Protein AF-A0A1J6HCV4-F1 (afdb_monomer_lite)

Foldseek 3Di:
DDPVVVVVVVVVVVVVVVVVVVVVLVVQLVQLVVLLVVLLVVCVVVVLNVQLVVLLVVPDDPPDDPSNSSSVCTNVNSVVSSVVSVVD

Structure (mmCIF, N/CA/C/O backbone):
data_AF-A0A1J6HCV4-F1
#
_entry.id   AF-A0A1J6HCV4-F1
#
loop_
_atom_site.group_PDB
_atom_site.id
_atom_site.type_symbol
_atom_site.label_atom_id
_atom_site.label_alt_id
_atom_site.label_comp_id
_atom_site.label_asym_id
_atom_site.label_entity_id
_atom_site.label_seq_id
_atom_site.pdbx_PDB_ins_code
_atom_site.Cartn_x
_atom_site.Cartn_y
_atom_site.Cartn_z
_atom_site.occupancy
_atom_site.B_iso_or_equiv
_atom_site.auth_seq_id
_atom_site.auth_comp_id
_atom_site.auth_asym_id
_atom_site.auth_atom_id
_atom_site.pdbx_PDB_model_num
ATOM 1 N N . MET A 1 1 ? 19.023 1.644 -43.052 1.0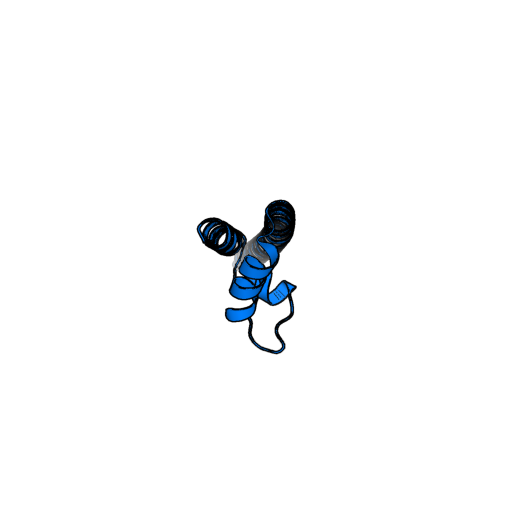0 59.12 1 MET A N 1
ATOM 2 C CA . MET A 1 1 ? 19.168 1.884 -41.600 1.00 59.12 1 MET A CA 1
ATOM 3 C C . MET A 1 1 ? 20.046 0.768 -41.052 1.00 59.12 1 MET A C 1
ATOM 5 O O . MET A 1 1 ? 19.678 -0.387 -41.218 1.00 59.12 1 MET A O 1
ATOM 9 N N . ASN A 1 2 ? 21.249 1.085 -40.563 1.00 79.00 2 ASN A N 1
ATOM 10 C CA . ASN A 1 2 ? 22.261 0.074 -40.211 1.00 79.00 2 ASN A CA 1
ATOM 11 C C . ASN A 1 2 ? 21.924 -0.618 -38.879 1.00 79.00 2 ASN A C 1
ATOM 13 O O . ASN A 1 2 ? 21.309 -0.006 -38.007 1.00 79.00 2 ASN A O 1
ATOM 17 N N . THR A 1 3 ? 22.361 -1.866 -38.692 1.00 81.31 3 THR A N 1
ATOM 18 C CA . THR A 1 3 ? 22.161 -2.678 -37.466 1.00 81.31 3 THR A CA 1
ATOM 19 C C . THR A 1 3 ? 22.533 -1.937 -36.177 1.00 81.31 3 THR A C 1
ATOM 21 O O . THR A 1 3 ? 21.850 -2.064 -35.163 1.00 81.31 3 THR A O 1
ATOM 24 N N . ILE A 1 4 ? 23.555 -1.083 -36.240 1.00 82.69 4 ILE A N 1
ATOM 25 C CA . ILE A 1 4 ? 24.001 -0.219 -35.139 1.00 82.69 4 ILE A CA 1
ATOM 26 C C . ILE A 1 4 ? 22.914 0.794 -34.728 1.00 82.69 4 ILE A C 1
ATOM 28 O O . ILE A 1 4 ? 22.679 0.998 -33.541 1.00 82.69 4 ILE A O 1
ATOM 32 N N . GLN A 1 5 ? 22.194 1.395 -35.682 1.00 82.00 5 GLN A N 1
ATOM 33 C CA . GLN A 1 5 ? 21.115 2.352 -35.386 1.00 82.00 5 GLN A CA 1
ATOM 34 C C . GLN A 1 5 ? 19.906 1.670 -34.727 1.00 82.00 5 GLN A C 1
ATOM 36 O O . GLN A 1 5 ? 19.286 2.252 -33.834 1.00 82.00 5 GLN A O 1
ATOM 41 N N . PHE A 1 6 ? 19.597 0.429 -35.120 1.00 84.06 6 PHE A N 1
ATOM 42 C CA . PHE A 1 6 ? 18.564 -0.383 -34.467 1.00 84.06 6 PHE A CA 1
ATOM 43 C C . PHE A 1 6 ? 18.942 -0.742 -33.027 1.00 84.06 6 PHE A C 1
ATOM 45 O O . PHE A 1 6 ? 18.117 -0.612 -32.125 1.00 84.06 6 PHE A O 1
ATOM 52 N N . ALA A 1 7 ? 20.194 -1.139 -32.789 1.00 82.38 7 ALA A N 1
ATOM 53 C CA . ALA A 1 7 ? 20.666 -1.449 -31.442 1.00 82.38 7 ALA A CA 1
ATOM 54 C C . ALA A 1 7 ? 20.582 -0.223 -30.514 1.00 82.38 7 ALA A C 1
ATOM 56 O O . ALA A 1 7 ? 20.072 -0.322 -29.400 1.00 82.38 7 ALA A O 1
ATOM 57 N N . ILE A 1 8 ? 21.006 0.951 -30.991 1.00 85.31 8 ILE A N 1
ATOM 58 C CA . ILE A 1 8 ? 20.972 2.196 -30.211 1.00 85.31 8 ILE A CA 1
ATOM 59 C C . ILE A 1 8 ? 19.530 2.594 -29.864 1.00 85.31 8 ILE A C 1
ATOM 61 O O . ILE A 1 8 ? 19.225 2.863 -28.702 1.00 85.31 8 ILE A O 1
ATOM 65 N N . THR A 1 9 ? 18.623 2.597 -30.843 1.00 86.31 9 THR A N 1
ATOM 66 C CA . THR A 1 9 ? 17.210 2.953 -30.611 1.00 86.31 9 THR A CA 1
ATOM 67 C C . THR A 1 9 ? 16.512 1.984 -29.656 1.00 86.31 9 THR A C 1
ATOM 69 O O . THR A 1 9 ? 15.770 2.430 -28.781 1.00 86.31 9 THR A O 1
ATOM 72 N N . ALA A 1 10 ? 16.801 0.683 -29.747 1.00 84.25 10 ALA A N 1
ATOM 73 C CA . ALA A 1 10 ? 16.278 -0.313 -28.815 1.00 84.25 10 ALA A CA 1
ATOM 74 C C . ALA A 1 10 ? 16.761 -0.079 -27.372 1.00 84.25 10 ALA A C 1
ATOM 76 O O . ALA A 1 10 ? 15.962 -0.152 -26.437 1.00 84.25 10 ALA A O 1
ATOM 77 N N . VAL A 1 11 ? 18.041 0.263 -27.178 1.00 87.75 11 VAL A N 1
ATOM 78 C CA . VAL A 1 11 ? 18.597 0.580 -25.850 1.00 87.75 11 VAL A CA 1
ATOM 79 C C . VAL A 1 11 ? 17.947 1.834 -25.262 1.00 87.75 11 VAL A C 1
ATOM 81 O O . VAL A 1 11 ? 17.539 1.819 -24.100 1.00 87.75 11 VAL A O 1
ATOM 84 N N . PHE A 1 12 ? 17.779 2.897 -26.054 1.00 88.06 12 PHE A N 1
ATOM 85 C CA . PHE A 1 12 ? 17.087 4.106 -25.593 1.00 88.06 12 PHE A CA 1
ATOM 86 C C . PHE A 1 12 ? 15.623 3.835 -25.232 1.00 88.06 12 PHE A C 1
ATOM 88 O O . PHE A 1 12 ? 15.154 4.312 -24.198 1.00 88.06 12 PHE A O 1
ATOM 95 N N . ALA A 1 13 ? 14.914 3.024 -26.023 1.00 87.12 13 ALA A N 1
ATOM 96 C CA . ALA A 1 13 ? 13.542 2.626 -25.721 1.00 87.12 13 ALA A CA 1
ATOM 97 C C . ALA A 1 13 ? 13.449 1.808 -24.421 1.00 87.12 13 ALA A C 1
ATOM 99 O O . ALA A 1 13 ? 12.586 2.073 -23.582 1.00 87.12 13 ALA A O 1
ATOM 100 N N . ALA A 1 14 ? 14.362 0.855 -24.209 1.00 87.38 14 ALA A N 1
ATOM 101 C CA . ALA A 1 14 ? 14.415 0.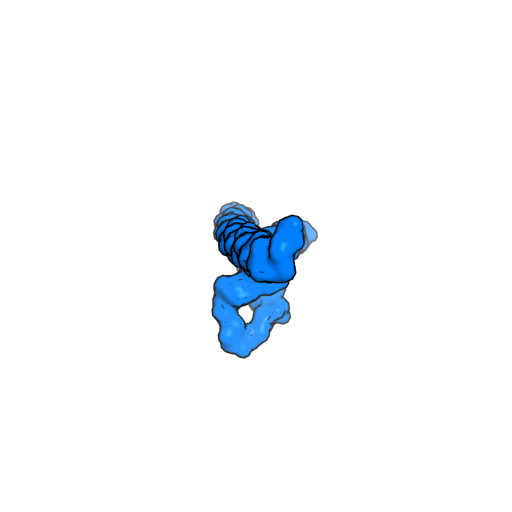060 -22.984 1.00 87.38 14 ALA A CA 1
ATOM 102 C C . ALA A 1 14 ? 14.749 0.918 -21.751 1.00 87.38 14 ALA A C 1
ATOM 104 O O . ALA A 1 14 ? 14.142 0.750 -20.688 1.00 87.38 14 ALA A O 1
ATOM 105 N N . CYS A 1 15 ? 15.669 1.873 -21.898 1.00 90.06 15 CYS A N 1
ATOM 106 C CA . CYS A 1 15 ? 16.018 2.823 -20.846 1.00 90.06 15 CYS A CA 1
ATOM 107 C C . CYS A 1 15 ? 14.818 3.715 -20.485 1.00 90.06 15 CYS A C 1
ATOM 109 O O . CYS A 1 15 ? 14.442 3.807 -19.316 1.00 90.06 15 CYS A O 1
ATOM 111 N N . GLY A 1 16 ? 14.137 4.275 -21.492 1.00 87.88 16 GLY A N 1
ATOM 112 C CA . GLY A 1 16 ? 12.917 5.061 -21.302 1.00 87.88 16 GLY A CA 1
ATOM 113 C C . GLY A 1 16 ? 11.814 4.273 -20.593 1.00 87.88 16 GLY A C 1
ATOM 114 O O . GLY A 1 16 ? 11.238 4.751 -19.617 1.00 87.88 16 GLY A O 1
ATOM 115 N N . LEU A 1 17 ? 11.571 3.025 -21.006 1.00 92.12 17 LEU A N 1
ATOM 116 C CA . LEU A 1 17 ? 10.589 2.155 -20.354 1.00 92.12 17 LEU A CA 1
ATOM 117 C C . LEU A 1 17 ? 10.946 1.870 -18.886 1.00 92.12 17 LEU A C 1
ATOM 119 O O . LEU A 1 17 ? 10.064 1.818 -18.027 1.00 92.12 17 LEU A O 1
ATOM 123 N N . SER A 1 18 ? 12.233 1.699 -18.590 1.00 88.62 18 SER A N 1
ATOM 124 C CA . SER A 1 18 ? 12.720 1.429 -17.233 1.00 88.62 18 SER A CA 1
ATOM 125 C C . SER A 1 18 ? 12.518 2.633 -16.312 1.00 88.62 18 SER A C 1
ATOM 127 O O . SER A 1 18 ? 12.041 2.469 -15.190 1.00 88.62 18 SER A O 1
ATOM 129 N N . LEU A 1 19 ? 12.780 3.846 -16.807 1.00 90.69 19 LEU A N 1
ATOM 130 C CA . LEU A 1 19 ? 12.510 5.087 -16.076 1.00 90.69 19 LEU A CA 1
ATOM 131 C C . LEU A 1 19 ? 11.016 5.279 -15.800 1.00 90.69 19 LEU A C 1
ATOM 133 O O . LEU A 1 19 ? 10.637 5.621 -14.681 1.00 90.69 19 LEU A O 1
ATOM 137 N N . VAL A 1 20 ? 10.154 4.997 -16.783 1.00 91.06 20 VAL A N 1
ATOM 138 C CA . VAL A 1 20 ? 8.696 5.060 -16.594 1.00 91.06 20 VAL A CA 1
ATOM 139 C C . VAL A 1 20 ? 8.243 4.059 -15.531 1.00 91.06 20 VAL A C 1
ATOM 141 O O . VAL A 1 20 ? 7.471 4.416 -14.642 1.00 91.06 20 VAL A O 1
ATOM 144 N N . ARG A 1 21 ? 8.750 2.820 -15.564 1.00 89.44 21 ARG A N 1
ATOM 145 C CA . ARG A 1 21 ? 8.447 1.819 -14.528 1.00 89.44 21 ARG A CA 1
ATOM 146 C C . ARG A 1 21 ? 8.887 2.282 -13.143 1.00 89.44 21 ARG A C 1
ATOM 148 O O . ARG A 1 21 ? 8.108 2.153 -12.202 1.00 89.44 21 ARG A O 1
ATOM 155 N N . LEU A 1 22 ? 10.084 2.853 -13.019 1.00 89.25 22 LEU A N 1
ATOM 156 C CA . LEU A 1 22 ? 10.579 3.395 -11.755 1.00 89.25 22 LEU A CA 1
ATOM 157 C C . LEU A 1 22 ? 9.656 4.506 -11.228 1.00 89.25 22 LEU A C 1
ATOM 159 O O . LEU A 1 22 ? 9.243 4.467 -10.071 1.00 89.25 22 LEU A O 1
ATOM 163 N N . ALA A 1 23 ? 9.270 5.450 -12.090 1.00 87.12 23 ALA A N 1
ATOM 164 C CA . ALA A 1 23 ? 8.361 6.535 -11.729 1.00 87.12 23 ALA A CA 1
ATOM 165 C C . ALA A 1 23 ? 6.997 6.011 -11.248 1.00 87.12 23 ALA A C 1
ATOM 167 O O . ALA A 1 23 ? 6.469 6.487 -10.242 1.00 87.12 23 ALA A O 1
ATOM 168 N N . VAL A 1 24 ? 6.449 4.988 -11.915 1.00 87.19 24 VAL A N 1
ATOM 169 C CA . VAL A 1 24 ? 5.195 4.336 -11.504 1.00 87.19 24 VAL A CA 1
ATOM 170 C C . VAL A 1 24 ? 5.335 3.678 -10.131 1.00 87.19 24 VAL A C 1
ATOM 172 O O . VAL A 1 24 ? 4.450 3.841 -9.292 1.00 87.19 24 VAL A O 1
ATOM 175 N N . VAL A 1 25 ? 6.439 2.976 -9.863 1.00 86.31 25 VAL A N 1
ATOM 176 C CA . VAL A 1 25 ? 6.683 2.340 -8.557 1.00 86.31 25 VAL A CA 1
ATOM 177 C C . VAL A 1 25 ? 6.752 3.385 -7.441 1.00 86.31 25 VAL A C 1
ATOM 179 O O . VAL A 1 25 ? 6.060 3.240 -6.433 1.00 86.31 25 VAL A O 1
ATOM 182 N N . ILE A 1 26 ? 7.501 4.473 -7.645 1.00 84.19 26 ILE A N 1
ATOM 183 C CA . ILE A 1 26 ? 7.618 5.575 -6.675 1.00 84.19 26 ILE A CA 1
ATOM 184 C C . ILE A 1 26 ? 6.251 6.227 -6.420 1.00 84.19 26 ILE A C 1
ATOM 186 O O . ILE A 1 26 ? 5.882 6.511 -5.274 1.00 84.19 26 ILE A O 1
ATOM 190 N N . PHE A 1 27 ? 5.467 6.443 -7.479 1.00 85.62 27 PHE A N 1
ATOM 191 C CA . PHE A 1 27 ? 4.126 7.010 -7.367 1.00 85.62 27 PHE A CA 1
ATOM 192 C C . PHE A 1 27 ? 3.185 6.099 -6.569 1.00 85.62 27 PHE A C 1
ATOM 194 O O . PHE A 1 27 ? 2.493 6.565 -5.660 1.00 85.62 27 PHE A O 1
ATOM 201 N N . LEU A 1 28 ? 3.185 4.793 -6.855 1.00 83.69 28 LEU A N 1
ATOM 202 C CA . LEU A 1 28 ? 2.374 3.812 -6.132 1.00 83.69 28 LEU A CA 1
ATOM 203 C C . LEU A 1 28 ? 2.778 3.704 -4.658 1.00 83.69 28 LEU A C 1
ATOM 205 O O . LEU A 1 28 ? 1.899 3.645 -3.796 1.00 83.69 28 LEU A O 1
ATOM 209 N N . GLN A 1 29 ? 4.078 3.744 -4.355 1.00 84.25 29 GLN A N 1
ATOM 210 C CA . GLN A 1 29 ? 4.584 3.757 -2.982 1.00 84.25 29 GLN A CA 1
ATOM 211 C C . GLN A 1 29 ? 4.091 4.998 -2.228 1.00 84.25 29 GLN A C 1
ATOM 213 O O . GLN A 1 29 ? 3.509 4.888 -1.147 1.00 84.25 29 GLN A O 1
ATOM 218 N N . SER A 1 30 ? 4.215 6.173 -2.847 1.00 85.44 30 SER A N 1
ATOM 219 C CA . SER A 1 30 ? 3.736 7.438 -2.280 1.00 85.44 30 SER A CA 1
ATOM 220 C C . SER A 1 30 ? 2.225 7.419 -2.030 1.00 85.44 30 SER A C 1
ATOM 222 O O . SER A 1 30 ? 1.746 7.888 -0.994 1.00 85.44 30 SER A O 1
ATOM 224 N N . LEU A 1 31 ? 1.455 6.849 -2.962 1.00 87.25 31 LEU A N 1
ATOM 225 C CA . LEU A 1 31 ? 0.006 6.717 -2.842 1.00 87.25 31 LEU A CA 1
ATOM 226 C C . LEU A 1 31 ? -0.386 5.770 -1.698 1.00 87.25 31 LEU A C 1
ATOM 228 O O . LEU A 1 31 ? -1.312 6.077 -0.941 1.00 87.25 31 LEU A O 1
ATOM 232 N N . ALA A 1 32 ? 0.302 4.635 -1.557 1.00 87.56 32 ALA A N 1
ATOM 233 C CA . ALA A 1 32 ? 0.049 3.662 -0.497 1.00 87.56 32 ALA A CA 1
ATOM 234 C C . ALA A 1 32 ? 0.326 4.259 0.890 1.00 87.56 32 ALA A C 1
ATOM 236 O O . ALA A 1 32 ? -0.534 4.169 1.767 1.00 87.56 32 ALA A O 1
ATOM 237 N N . ILE A 1 33 ? 1.455 4.957 1.054 1.00 88.69 33 ILE A N 1
ATOM 238 C CA . ILE A 1 33 ? 1.822 5.646 2.301 1.00 88.69 33 ILE A CA 1
ATOM 239 C C . ILE A 1 33 ? 0.791 6.721 2.654 1.00 88.69 33 ILE A C 1
ATOM 241 O O . ILE A 1 33 ? 0.265 6.732 3.767 1.00 88.69 33 ILE A O 1
ATOM 245 N N . ARG A 1 34 ? 0.427 7.593 1.704 1.00 89.94 34 ARG A N 1
ATOM 246 C CA . ARG A 1 34 ? -0.610 8.616 1.938 1.00 89.94 34 ARG A CA 1
ATOM 247 C C . ARG A 1 34 ? -1.949 7.995 2.333 1.00 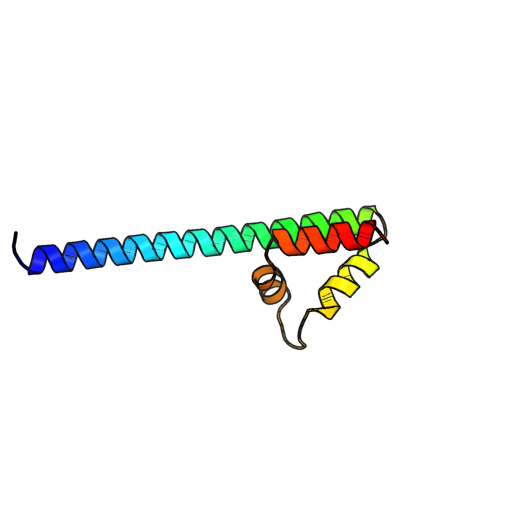89.94 34 ARG A C 1
ATOM 249 O O . ARG A 1 34 ? -2.626 8.507 3.221 1.00 89.94 34 ARG A O 1
ATOM 256 N N . THR A 1 35 ? -2.329 6.896 1.685 1.00 89.69 35 THR A N 1
ATOM 257 C CA . THR A 1 35 ? -3.581 6.189 1.987 1.00 89.69 35 THR A CA 1
ATOM 258 C C . THR A 1 35 ? -3.547 5.578 3.383 1.00 89.69 35 THR A C 1
ATOM 260 O O . THR A 1 35 ? -4.522 5.714 4.116 1.00 89.69 35 THR A O 1
ATOM 263 N N . PHE A 1 36 ? -2.423 4.972 3.778 1.00 90.31 36 PHE A N 1
ATOM 264 C CA . PHE A 1 36 ? -2.223 4.446 5.126 1.00 90.31 36 PHE A CA 1
ATOM 265 C C . PHE A 1 36 ? -2.418 5.520 6.191 1.00 90.31 36 PHE A C 1
ATOM 267 O O . PHE A 1 36 ? -3.263 5.352 7.065 1.00 90.31 36 PHE A O 1
ATOM 274 N N . TRP A 1 37 ? -1.707 6.643 6.083 1.00 90.50 37 TRP A N 1
ATOM 275 C CA . TRP A 1 37 ? -1.814 7.723 7.063 1.00 90.50 37 TRP A CA 1
ATOM 276 C C . TRP A 1 37 ? -3.216 8.322 7.124 1.00 90.50 37 TRP A C 1
ATOM 278 O O . TRP A 1 37 ? -3.723 8.586 8.212 1.00 90.50 37 TRP A O 1
ATOM 288 N N . ARG A 1 38 ? -3.880 8.477 5.974 1.00 91.19 38 ARG A N 1
ATOM 289 C CA . ARG A 1 38 ? -5.260 8.970 5.922 1.00 91.19 38 ARG A CA 1
ATOM 290 C C . ARG A 1 38 ? -6.235 8.005 6.603 1.00 91.19 38 ARG A C 1
ATOM 292 O O . ARG A 1 38 ? -7.057 8.448 7.397 1.00 91.19 38 ARG A O 1
ATOM 299 N N . CYS A 1 39 ? -6.138 6.704 6.325 1.00 89.38 39 CYS A N 1
ATOM 300 C CA . CYS A 1 39 ? -6.965 5.686 6.978 1.00 89.38 39 CYS A CA 1
ATOM 301 C C . CYS A 1 39 ? -6.667 5.577 8.474 1.00 89.38 39 CYS A C 1
ATOM 303 O O . CYS A 1 39 ? -7.595 5.439 9.259 1.00 89.38 39 CYS A O 1
ATOM 305 N N . LEU A 1 40 ? -5.399 5.679 8.875 1.00 90.94 40 LEU A N 1
ATOM 306 C CA . LEU A 1 40 ? -5.012 5.656 10.280 1.00 90.94 40 LEU A CA 1
ATOM 307 C C . LEU A 1 40 ? -5.566 6.868 11.030 1.00 90.94 40 LEU A C 1
ATOM 309 O O . LEU A 1 40 ? -6.123 6.695 12.107 1.00 90.94 40 LEU A O 1
ATOM 313 N N . SER A 1 41 ? -5.460 8.072 10.460 1.00 93.12 41 SER A N 1
ATOM 314 C CA . SER A 1 41 ? -6.066 9.274 11.044 1.00 93.12 41 SER A CA 1
ATOM 315 C C . SER A 1 41 ? -7.570 9.086 11.213 1.00 93.12 41 SER A C 1
ATOM 317 O O . SER A 1 41 ? -8.075 9.194 12.321 1.00 93.12 41 SER A O 1
ATOM 319 N N . ALA A 1 42 ? -8.264 8.672 10.149 1.00 90.69 42 ALA A N 1
ATOM 320 C CA . ALA A 1 42 ? -9.706 8.462 10.194 1.00 90.69 42 ALA A CA 1
ATOM 321 C C . ALA A 1 42 ? -10.122 7.331 11.157 1.00 90.69 42 ALA A C 1
ATOM 323 O O . ALA A 1 42 ? -11.206 7.373 11.730 1.00 90.69 42 ALA A O 1
ATOM 324 N N . ALA A 1 43 ? -9.276 6.314 11.353 1.00 89.50 43 ALA A N 1
ATOM 325 C CA . ALA A 1 43 ? -9.500 5.261 12.340 1.00 89.50 43 ALA A CA 1
ATOM 326 C C . ALA A 1 43 ? -9.313 5.771 13.775 1.00 89.50 43 ALA A C 1
ATOM 328 O O . ALA A 1 43 ? -10.071 5.370 14.654 1.00 89.50 43 ALA A O 1
ATOM 329 N N . LYS A 1 44 ? -8.343 6.666 14.011 1.00 92.31 44 LYS A N 1
ATOM 330 C CA . LYS A 1 44 ? -8.148 7.334 15.309 1.00 92.31 44 LYS A CA 1
ATOM 331 C C . LYS A 1 44 ? -9.321 8.248 15.638 1.00 92.31 44 LYS A C 1
ATOM 333 O O . LYS A 1 44 ? -9.828 8.174 16.751 1.00 92.31 44 LYS A O 1
ATOM 338 N N . ASP A 1 45 ? -9.793 9.020 14.664 1.00 93.31 45 ASP A N 1
ATOM 339 C CA . ASP A 1 45 ? -10.948 9.910 14.829 1.00 93.31 45 ASP A CA 1
ATOM 340 C C . ASP A 1 45 ? -12.233 9.124 15.151 1.00 93.31 45 ASP A C 1
ATOM 342 O O . ASP A 1 45 ? -13.069 9.581 15.924 1.00 93.31 45 ASP A O 1
ATOM 346 N N . ALA A 1 46 ? -12.368 7.909 14.610 1.00 88.69 46 ALA A N 1
ATOM 347 C CA . ALA A 1 46 ? 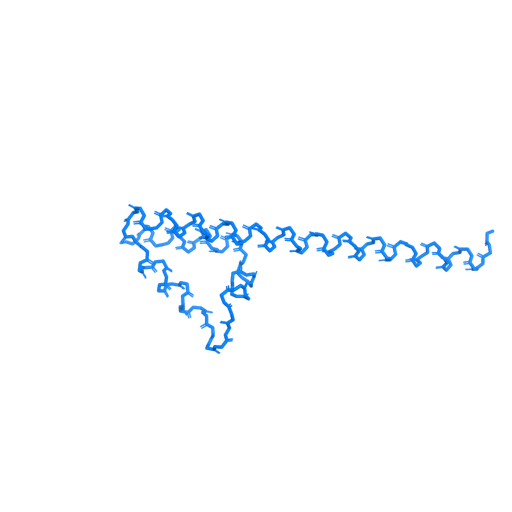-13.483 7.001 14.882 1.00 88.69 46 ALA A CA 1
ATOM 348 C C . ALA A 1 46 ? -13.266 6.068 16.096 1.00 88.69 46 ALA A C 1
ATOM 350 O O . ALA A 1 46 ? -14.137 5.256 16.396 1.00 88.69 46 ALA A O 1
ATOM 351 N N . GLY A 1 47 ? -12.116 6.129 16.780 1.00 90.50 47 GLY A N 1
ATOM 352 C CA . GLY A 1 47 ? -11.800 5.257 17.923 1.00 90.50 47 GLY A CA 1
ATOM 353 C C . GLY A 1 47 ? -11.589 3.770 17.587 1.00 90.50 47 GLY A C 1
ATOM 354 O O . GLY A 1 47 ? -11.553 2.934 18.487 1.00 90.50 47 GLY A O 1
ATOM 355 N N . VAL A 1 48 ? -11.431 3.423 16.305 1.00 90.62 48 VAL A N 1
ATOM 356 C CA . VAL A 1 48 ? -11.231 2.044 15.806 1.00 90.62 48 VAL A CA 1
ATOM 357 C C . VAL A 1 48 ? -9.777 1.760 15.404 1.00 90.62 48 VAL A C 1
ATOM 359 O O . VAL A 1 48 ? -9.476 0.754 14.756 1.00 90.62 48 VAL A O 1
ATOM 362 N N . ASP A 1 49 ? -8.844 2.628 15.794 1.00 91.81 49 ASP A N 1
ATOM 363 C CA . ASP A 1 49 ? -7.417 2.537 15.472 1.00 91.81 49 ASP A CA 1
ATOM 364 C C . ASP A 1 49 ? -6.791 1.214 15.928 1.00 91.81 49 ASP A C 1
ATOM 366 O O . ASP A 1 49 ? -6.040 0.600 15.170 1.00 91.81 49 ASP A O 1
ATOM 370 N N . ARG A 1 50 ? -7.151 0.717 17.118 1.00 88.38 50 ARG A N 1
ATOM 371 C CA . ARG A 1 50 ? -6.673 -0.581 17.617 1.00 88.38 50 ARG A CA 1
ATOM 372 C C . ARG A 1 50 ? -7.158 -1.747 16.763 1.00 88.38 50 ARG A C 1
ATOM 374 O O . ARG A 1 50 ? -6.383 -2.667 16.510 1.00 88.38 50 ARG A O 1
ATOM 381 N N . ALA A 1 51 ? -8.414 -1.729 16.318 1.00 87.88 51 ALA A N 1
ATOM 382 C CA . ALA A 1 51 ? -8.970 -2.780 15.466 1.00 87.88 51 ALA A CA 1
ATOM 383 C C . ALA A 1 51 ? -8.307 -2.767 14.081 1.00 87.88 51 ALA A C 1
ATOM 385 O O . ALA A 1 51 ? -7.873 -3.814 13.591 1.00 87.88 51 ALA A O 1
ATOM 386 N N . PHE A 1 52 ? -8.141 -1.571 13.510 1.00 87.56 52 PHE A N 1
ATOM 387 C CA . PHE A 1 52 ? -7.416 -1.356 12.263 1.00 87.56 52 PHE A CA 1
ATOM 388 C C . PHE A 1 52 ? -5.961 -1.838 12.362 1.00 87.56 52 PHE A C 1
ATOM 390 O O . PHE A 1 52 ? -5.536 -2.668 11.560 1.00 87.56 52 PHE A O 1
ATOM 397 N N . MET A 1 53 ? -5.218 -1.403 13.385 1.00 87.31 53 MET A N 1
ATOM 398 C CA . MET A 1 53 ? -3.823 -1.799 13.602 1.00 87.31 53 MET A CA 1
ATOM 399 C C . MET A 1 53 ? -3.671 -3.282 13.939 1.00 87.31 53 MET A C 1
ATOM 401 O O . MET A 1 53 ? -2.691 -3.898 13.537 1.00 87.31 53 MET A O 1
ATOM 405 N N . LYS A 1 54 ? -4.641 -3.902 14.618 1.00 88.50 54 LYS A N 1
ATOM 406 C CA . LYS A 1 54 ? -4.642 -5.353 14.847 1.00 88.50 54 LYS A CA 1
ATOM 407 C C . LYS A 1 54 ? -4.758 -6.111 13.528 1.00 88.50 54 LYS A C 1
ATOM 409 O O . LYS A 1 54 ? -3.998 -7.049 13.295 1.00 88.50 54 LYS A O 1
ATOM 414 N N . GLN A 1 55 ? -5.683 -5.712 12.656 1.00 84.56 55 GLN A N 1
ATOM 415 C CA . GLN A 1 55 ? -5.855 -6.342 11.346 1.00 84.56 55 GLN A CA 1
ATOM 416 C C . GLN A 1 55 ? -4.648 -6.097 10.432 1.00 84.56 55 GLN A C 1
ATOM 418 O O . GLN A 1 55 ? -4.229 -7.014 9.727 1.00 84.56 55 GLN A O 1
ATOM 423 N N . PHE A 1 56 ? -4.068 -4.897 10.511 1.00 85.38 56 PHE A N 1
ATOM 424 C CA . PHE A 1 56 ? -2.806 -4.543 9.874 1.00 85.38 56 PHE A CA 1
ATOM 425 C C . PHE A 1 56 ? -1.695 -5.490 10.369 1.00 85.38 56 PHE A C 1
ATOM 427 O O . PHE A 1 56 ? -1.206 -6.320 9.614 1.00 85.38 56 PHE A O 1
ATOM 434 N N . ASN A 1 57 ? -1.386 -5.506 11.664 1.00 84.75 57 ASN A N 1
ATOM 435 C CA . ASN A 1 57 ? -0.287 -6.298 12.229 1.00 84.75 57 ASN A CA 1
ATOM 436 C C . ASN A 1 57 ? -0.449 -7.818 12.070 1.00 84.75 57 ASN A C 1
ATOM 438 O O . ASN A 1 57 ? 0.549 -8.517 11.962 1.00 84.75 57 ASN A O 1
ATOM 442 N N . THR A 1 58 ? -1.677 -8.346 12.006 1.00 83.31 58 THR A N 1
ATOM 443 C CA . THR A 1 58 ? -1.913 -9.795 11.816 1.00 83.31 58 THR A CA 1
ATOM 444 C C . THR A 1 58 ? -1.354 -10.304 10.484 1.00 83.31 58 THR A C 1
ATOM 446 O O . THR A 1 58 ? -1.009 -11.474 10.359 1.00 83.31 58 THR A O 1
ATOM 449 N N . GLN A 1 59 ? -1.275 -9.439 9.472 1.00 76.69 59 GLN A N 1
ATOM 450 C CA . GLN A 1 59 ? -0.745 -9.803 8.159 1.00 76.69 59 GLN A CA 1
ATOM 451 C C . GLN A 1 59 ? 0.742 -9.444 8.006 1.00 76.69 59 GLN A C 1
ATOM 453 O O . GLN A 1 59 ? 1.340 -9.767 6.977 1.00 76.69 59 GLN A O 1
ATOM 458 N N . ALA A 1 60 ? 1.329 -8.749 8.985 1.00 81.25 60 ALA A N 1
ATOM 459 C CA . ALA A 1 60 ? 2.740 -8.388 8.999 1.00 81.25 60 ALA A CA 1
ATOM 460 C C . ALA A 1 60 ? 3.593 -9.572 9.476 1.00 81.25 60 ALA A C 1
ATOM 462 O O . ALA A 1 60 ? 3.198 -10.303 10.383 1.00 81.25 60 ALA A O 1
ATOM 463 N N . GLN A 1 61 ? 4.772 -9.755 8.878 1.00 78.06 61 GLN A N 1
ATOM 464 C CA . GLN A 1 61 ? 5.761 -10.705 9.383 1.00 78.06 61 GLN A CA 1
ATOM 465 C C . GLN A 1 61 ? 6.747 -9.988 10.304 1.00 78.06 61 GLN A C 1
ATOM 467 O O . GLN A 1 61 ? 7.024 -8.798 10.147 1.00 78.06 61 GLN A O 1
ATOM 472 N N . TYR A 1 62 ? 7.275 -10.716 11.286 1.00 74.88 62 TYR A N 1
ATOM 473 C CA . TYR A 1 62 ? 8.262 -10.169 12.208 1.00 74.88 62 TYR A CA 1
ATOM 474 C C . TYR A 1 62 ? 9.537 -9.791 11.439 1.00 74.88 62 TYR A C 1
ATOM 476 O O . TYR A 1 62 ? 10.080 -10.616 10.709 1.00 74.88 62 TYR A O 1
ATOM 484 N N . GLY A 1 63 ? 9.995 -8.546 11.589 1.00 77.81 63 GLY A N 1
ATOM 485 C CA . GLY A 1 63 ? 11.150 -8.007 10.858 1.00 77.81 63 GLY A CA 1
ATOM 486 C C . GLY A 1 63 ? 10.812 -7.234 9.577 1.00 77.81 63 GLY A C 1
ATOM 487 O O . GLY A 1 63 ? 11.700 -6.589 9.023 1.00 77.81 63 GLY A O 1
ATOM 488 N N . ASP A 1 64 ? 9.552 -7.224 9.129 1.00 81.94 64 ASP A N 1
ATOM 489 C CA . ASP A 1 64 ? 9.132 -6.340 8.040 1.00 81.94 64 ASP A CA 1
ATOM 490 C C . ASP A 1 64 ? 9.133 -4.868 8.501 1.00 81.94 64 ASP A C 1
ATOM 492 O O . ASP A 1 64 ? 8.591 -4.526 9.556 1.00 81.94 64 ASP A O 1
ATOM 496 N N . SER A 1 65 ? 9.674 -3.963 7.678 1.00 83.81 65 SER A N 1
ATOM 497 C CA . SER A 1 65 ? 9.503 -2.526 7.908 1.00 83.81 65 SER A CA 1
ATOM 498 C C . SER A 1 65 ? 8.059 -2.100 7.627 1.00 83.81 65 SER A C 1
ATOM 500 O O . SER A 1 65 ? 7.388 -2.645 6.746 1.00 83.81 65 SER A O 1
ATOM 502 N N . LEU A 1 66 ? 7.577 -1.072 8.334 1.00 82.00 66 LEU A N 1
ATOM 503 C CA . LEU A 1 66 ? 6.238 -0.517 8.107 1.00 82.00 66 LEU A CA 1
ATOM 504 C C . LEU A 1 66 ? 6.033 -0.120 6.634 1.00 82.00 66 LEU A C 1
ATOM 506 O O . LEU A 1 66 ? 4.981 -0.381 6.057 1.00 82.00 66 LEU A O 1
ATOM 510 N N . GLU A 1 67 ? 7.057 0.455 6.007 1.00 82.06 67 GLU A N 1
ATOM 511 C CA . GLU A 1 67 ? 7.037 0.821 4.591 1.00 82.06 67 GLU A CA 1
ATOM 512 C C . GLU A 1 67 ? 6.929 -0.389 3.659 1.00 82.06 67 GLU A C 1
ATOM 514 O O . GLU A 1 67 ? 6.117 -0.363 2.734 1.00 82.06 67 GLU A O 1
ATOM 519 N N . SER A 1 68 ? 7.684 -1.463 3.927 1.00 82.31 68 SER A N 1
ATOM 520 C CA . SER A 1 68 ? 7.603 -2.725 3.176 1.00 82.31 68 SER A CA 1
ATOM 521 C C . SER A 1 68 ? 6.184 -3.292 3.219 1.00 82.31 68 SER A C 1
ATOM 523 O O . SER A 1 68 ? 5.617 -3.674 2.194 1.00 82.31 68 SER A O 1
ATOM 525 N N . ILE A 1 69 ? 5.561 -3.262 4.397 1.00 85.12 69 ILE A N 1
ATOM 526 C CA . ILE A 1 69 ? 4.200 -3.753 4.611 1.00 85.12 69 ILE A CA 1
ATOM 527 C C . ILE A 1 69 ? 3.179 -2.905 3.845 1.00 85.12 69 ILE A C 1
ATOM 529 O O . ILE A 1 69 ? 2.346 -3.445 3.111 1.00 85.12 69 ILE A O 1
ATOM 533 N N . ILE A 1 70 ? 3.254 -1.578 3.995 1.00 84.88 70 ILE A N 1
ATOM 534 C CA . ILE A 1 70 ? 2.374 -0.625 3.306 1.00 84.88 70 ILE A CA 1
ATOM 535 C C . ILE A 1 70 ? 2.487 -0.806 1.791 1.00 84.88 70 ILE A C 1
ATOM 537 O O . ILE A 1 70 ? 1.469 -0.855 1.097 1.00 84.88 70 ILE A O 1
ATOM 541 N N . PHE A 1 71 ? 3.711 -0.942 1.280 1.00 82.31 71 PHE A N 1
ATOM 542 C CA . PHE A 1 71 ? 3.967 -1.151 -0.138 1.00 82.31 71 PHE A CA 1
ATOM 543 C C . PHE A 1 71 ? 3.408 -2.491 -0.626 1.00 82.31 71 PHE A C 1
ATOM 545 O O . PHE A 1 71 ? 2.670 -2.524 -1.610 1.00 82.31 71 PHE A O 1
ATOM 552 N N . ARG A 1 72 ? 3.680 -3.583 0.099 1.00 83.44 72 ARG A N 1
ATOM 553 C CA . ARG A 1 72 ? 3.200 -4.936 -0.225 1.00 83.44 72 ARG A CA 1
ATOM 554 C C . ARG A 1 72 ? 1.678 -5.010 -0.319 1.00 83.44 72 ARG A C 1
ATOM 556 O O . ARG A 1 72 ? 1.142 -5.800 -1.094 1.00 83.44 72 ARG A O 1
ATOM 563 N N . TRP A 1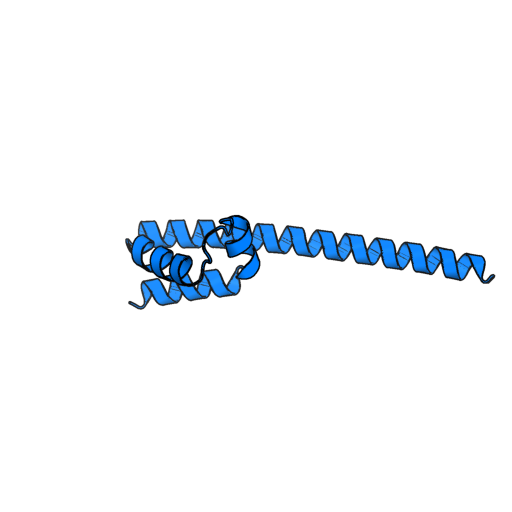 73 ? 0.961 -4.230 0.483 1.00 84.44 73 TRP A N 1
ATOM 564 C CA . TRP A 1 73 ? -0.503 -4.236 0.484 1.00 84.44 73 TRP A CA 1
ATOM 565 C C . TRP A 1 73 ? -1.117 -3.232 -0.482 1.00 84.44 73 TRP A C 1
ATOM 567 O O . TRP A 1 73 ? -2.176 -3.509 -1.052 1.00 84.44 73 TRP A O 1
ATOM 577 N N . GLY A 1 74 ? -0.459 -2.095 -0.691 1.00 85.50 74 GLY A N 1
ATOM 578 C CA . GLY A 1 74 ? -0.943 -1.035 -1.560 1.00 85.50 74 GLY A CA 1
ATOM 579 C C . GLY A 1 74 ? -2.216 -0.351 -1.044 1.00 85.50 74 GLY A C 1
ATOM 580 O O . GLY A 1 74 ? -2.890 -0.790 -0.107 1.00 85.50 74 GLY A O 1
ATOM 581 N N . SER A 1 75 ? -2.584 0.752 -1.695 1.00 82.31 75 SER A N 1
ATOM 582 C CA . SER A 1 75 ? -3.690 1.625 -1.271 1.00 82.31 75 SER A CA 1
ATOM 583 C C . SER A 1 75 ? -5.047 0.912 -1.183 1.00 82.31 75 SER A C 1
ATOM 585 O O . SER A 1 75 ? -5.816 1.146 -0.249 1.00 82.31 75 SER A O 1
ATOM 587 N N . ARG A 1 76 ? -5.346 0.006 -2.124 1.00 85.50 76 ARG A N 1
ATOM 588 C CA . ARG A 1 76 ? -6.636 -0.700 -2.189 1.00 85.50 76 ARG A CA 1
ATOM 589 C C . ARG A 1 76 ? -6.857 -1.615 -0.984 1.00 85.50 76 ARG A C 1
ATOM 591 O O . ARG A 1 76 ? -7.940 -1.595 -0.402 1.00 85.50 76 ARG A O 1
ATOM 598 N N . ARG A 1 77 ? -5.845 -2.397 -0.596 1.00 85.56 77 ARG A N 1
ATOM 599 C CA . ARG A 1 77 ? -5.954 -3.340 0.526 1.00 85.56 77 ARG A CA 1
ATOM 600 C C . ARG A 1 77 ? -6.013 -2.606 1.863 1.00 85.56 77 ARG A C 1
ATOM 602 O O . ARG A 1 77 ? -6.840 -2.957 2.696 1.00 85.56 77 ARG A O 1
ATOM 609 N N . ILE A 1 78 ? -5.221 -1.544 2.022 1.00 86.75 78 ILE A N 1
ATOM 610 C CA . ILE A 1 78 ? -5.251 -0.670 3.205 1.00 86.75 78 ILE A CA 1
ATOM 611 C C . ILE A 1 78 ? -6.653 -0.083 3.413 1.00 86.75 78 ILE A C 1
ATOM 613 O O . ILE A 1 78 ? -7.197 -0.139 4.515 1.00 86.75 78 ILE A O 1
ATOM 617 N N . ARG A 1 79 ? -7.283 0.412 2.339 1.00 85.56 79 ARG A N 1
ATOM 618 C CA . ARG A 1 79 ? -8.654 0.934 2.402 1.00 85.56 79 ARG A CA 1
ATOM 619 C C . ARG A 1 79 ? -9.665 -0.142 2.802 1.00 85.56 79 ARG A C 1
ATOM 621 O O . ARG A 1 79 ? -10.562 0.144 3.586 1.00 85.56 79 ARG A O 1
ATOM 628 N N . HIS A 1 80 ? -9.503 -1.367 2.297 1.00 87.00 80 HIS A N 1
ATOM 629 C CA . HIS A 1 80 ? -10.381 -2.484 2.648 1.00 87.00 80 HIS A CA 1
ATOM 630 C C . HIS A 1 80 ? -10.270 -2.875 4.132 1.00 87.00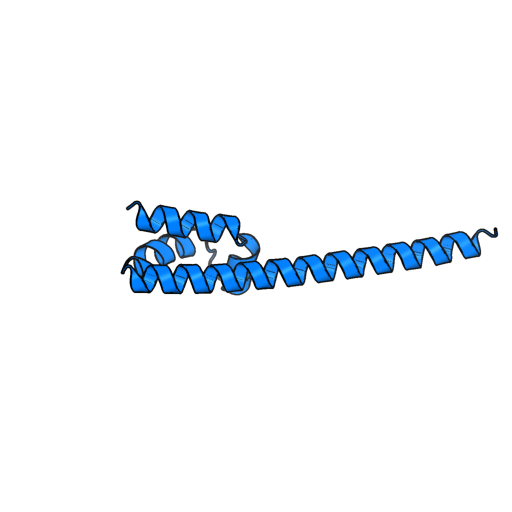 80 HIS A C 1
ATOM 632 O O . HIS A 1 80 ? -11.289 -3.106 4.782 1.00 87.00 80 HIS A O 1
ATOM 638 N N . MET A 1 81 ? -9.053 -2.883 4.691 1.00 86.19 81 MET A N 1
ATOM 639 C CA . MET A 1 81 ? -8.830 -3.115 6.126 1.00 86.19 81 MET A CA 1
ATOM 640 C C . MET A 1 81 ? -9.509 -2.043 6.984 1.00 86.19 81 MET A C 1
ATOM 642 O O . MET A 1 81 ? -10.159 -2.369 7.968 1.00 86.19 81 MET A O 1
ATOM 646 N N . TYR A 1 82 ? -9.426 -0.772 6.585 1.00 85.81 82 TYR A N 1
ATOM 647 C CA . TYR A 1 82 ? -10.125 0.313 7.277 1.00 85.81 82 TYR A CA 1
ATOM 648 C C . TYR A 1 82 ? -11.649 0.134 7.259 1.00 85.81 82 TYR A C 1
ATOM 650 O O . TYR A 1 82 ? -12.287 0.201 8.305 1.00 85.81 82 TYR A O 1
ATOM 658 N N . THR A 1 83 ? -12.240 -0.172 6.099 1.00 87.25 83 THR A N 1
ATOM 659 C CA . THR A 1 83 ? -13.687 -0.443 6.020 1.00 87.25 83 THR A CA 1
ATOM 660 C C . THR A 1 83 ? -14.105 -1.655 6.852 1.00 87.25 83 THR A C 1
ATOM 662 O O . THR A 1 83 ? -15.167 -1.630 7.463 1.00 87.25 83 THR A O 1
ATOM 665 N N . ALA A 1 84 ? -13.269 -2.695 6.920 1.00 86.69 84 ALA A N 1
ATOM 666 C CA . ALA A 1 84 ? -13.532 -3.866 7.753 1.00 86.69 84 ALA A CA 1
ATOM 667 C C . ALA A 1 84 ? -13.427 -3.557 9.256 1.00 86.69 84 ALA A C 1
ATOM 669 O O . ALA A 1 84 ? -14.148 -4.159 10.046 1.00 86.69 84 ALA A O 1
ATOM 670 N N . ALA A 1 85 ? -12.552 -2.626 9.647 1.00 85.44 85 ALA A N 1
ATOM 671 C CA . ALA A 1 85 ? -12.415 -2.177 11.028 1.00 85.44 85 ALA A CA 1
ATOM 672 C C . ALA A 1 85 ? -13.593 -1.306 11.490 1.00 85.44 85 ALA A C 1
ATOM 674 O O . ALA A 1 85 ? -13.937 -1.365 12.659 1.00 85.44 85 ALA A O 1
ATOM 675 N N . ILE A 1 86 ? -14.212 -0.534 10.590 1.00 83.00 86 ILE A N 1
ATOM 676 C CA . ILE A 1 86 ? -15.422 0.257 10.890 1.00 83.00 86 ILE A CA 1
ATOM 677 C C . ILE A 1 86 ? -16.682 -0.604 10.948 1.00 83.00 86 ILE A C 1
ATOM 679 O O . ILE A 1 86 ? -17.604 -0.299 11.692 1.00 83.00 86 ILE A O 1
ATOM 683 N N . ALA A 1 87 ? -16.758 -1.651 10.128 1.00 81.81 87 ALA A N 1
ATOM 684 C CA . ALA A 1 87 ? -17.929 -2.522 10.071 1.00 81.81 87 ALA A CA 1
ATOM 685 C C . ALA A 1 87 ? -18.047 -3.486 11.272 1.00 81.81 87 ALA A C 1
ATOM 687 O O . ALA A 1 87 ? -18.987 -4.279 11.313 1.00 81.81 87 ALA A O 1
ATOM 688 N N . ARG A 1 88 ? -17.080 -3.465 12.195 1.00 64.38 88 ARG A N 1
ATOM 689 C CA . ARG A 1 88 ? -17.039 -4.267 13.423 1.00 64.38 88 ARG A CA 1
ATOM 690 C C . ARG A 1 88 ? -17.305 -3.390 14.630 1.00 64.38 88 ARG A C 1
ATOM 692 O O . ARG A 1 88 ? -17.984 -3.902 15.542 1.00 64.38 88 ARG A O 1
#

Radius of gyration: 19.79 Å; chains: 1; bounding box: 42×21×60 Å

Organism: NCBI:txid407152

Secondary structure (DSSP, 8-state):
--HHHHHHHHHHHHHHHHHHHHHHHHHHHHHHHHHHHHHHHHHHHTT-HHHHHHHHHHTPPTT--HHHHHHHHHHHHHHHHHHHHH--

Sequence (88 aa):
MNTIQFAITAVFAACGLSLVRLAVVIFLQSLAIRTFWRCLSAAKDAGVDRAFMKQFNTQAQYGDSLESIIFRWGSRRIRHMYTAAIAR

pLDDT: mean 85.6, std 5.21, range [59.12, 93.31]